Protein AF-A0A7S2Z5F8-F1 (afdb_monomer)

Foldseek 3Di:
DVLLVVLLVVLLVDDLPAADEQEAEEVRLLVSLVSLLVLQVQLPPPVCPVSVSSNVSHQAYEYELYAQFLVVVVVVLVVVVQQVVVCVVPPNPPCCVVPRVVGNPRNSLVRLLSRDPNHDYHYHYDCPDSNRHPVRSVSSVVSD

Structure (mmCIF, N/CA/C/O backbone):
data_AF-A0A7S2Z5F8-F1
#
_entry.id   AF-A0A7S2Z5F8-F1
#
loop_
_atom_site.group_PDB
_atom_site.id
_atom_site.type_symbol
_atom_site.label_atom_id
_atom_site.label_alt_id
_atom_site.label_comp_id
_atom_site.label_asym_id
_atom_site.label_entity_id
_atom_site.label_seq_id
_atom_site.pdbx_PDB_ins_code
_atom_site.Cartn_x
_atom_site.Cartn_y
_atom_site.Cartn_z
_atom_site.occupancy
_atom_site.B_iso_or_equiv
_atom_site.auth_seq_id
_atom_site.auth_comp_id
_atom_site.auth_asym_id
_atom_site.auth_atom_id
_atom_site.pdbx_PDB_model_num
ATOM 1 N N . GLY A 1 1 ? -3.781 14.720 4.305 1.00 75.44 1 GLY A N 1
ATOM 2 C CA . GLY A 1 1 ? -3.957 14.853 2.844 1.00 75.44 1 GLY A CA 1
ATOM 3 C C . GLY A 1 1 ? -5.234 14.150 2.438 1.00 75.44 1 GLY A C 1
ATOM 4 O O . GLY A 1 1 ? -5.714 13.345 3.227 1.00 75.44 1 GLY A O 1
ATOM 5 N N . ASP A 1 2 ? -5.767 14.436 1.253 1.00 84.50 2 ASP A N 1
ATOM 6 C CA . ASP A 1 2 ? -7.117 14.010 0.843 1.00 84.50 2 ASP A CA 1
ATOM 7 C C . ASP A 1 2 ? -7.342 12.494 0.935 1.00 84.50 2 ASP A C 1
ATOM 9 O O . ASP A 1 2 ? -8.367 12.066 1.453 1.00 84.50 2 ASP A O 1
ATOM 13 N N . ALA A 1 3 ? -6.358 11.677 0.535 1.00 86.06 3 ALA A N 1
ATOM 14 C CA . ALA A 1 3 ? -6.445 10.217 0.638 1.00 86.06 3 ALA A CA 1
ATOM 15 C C . ALA A 1 3 ? -6.561 9.727 2.094 1.00 86.06 3 ALA A C 1
ATOM 17 O O . ALA A 1 3 ? -7.395 8.882 2.385 1.00 86.06 3 ALA A O 1
ATOM 18 N N . LEU A 1 4 ? -5.782 10.301 3.018 1.00 89.44 4 LEU A N 1
ATOM 19 C CA . LEU A 1 4 ? -5.870 9.967 4.445 1.00 89.44 4 LEU A CA 1
ATOM 20 C C . LEU A 1 4 ? -7.230 10.373 5.027 1.00 89.44 4 LEU A C 1
ATOM 22 O O . LEU A 1 4 ? -7.845 9.599 5.745 1.00 89.44 4 LEU A O 1
ATOM 26 N N . ALA A 1 5 ? -7.720 11.569 4.686 1.00 90.81 5 ALA A N 1
ATOM 27 C CA . ALA A 1 5 ? -9.018 12.040 5.163 1.00 90.81 5 ALA A CA 1
ATOM 28 C C . ALA A 1 5 ? -10.171 11.166 4.641 1.00 90.81 5 ALA A C 1
ATOM 30 O O . ALA A 1 5 ? -11.082 10.838 5.398 1.00 90.81 5 ALA A O 1
ATOM 31 N N . ALA A 1 6 ? -10.110 10.758 3.370 1.00 92.50 6 ALA A N 1
ATOM 32 C CA . ALA A 1 6 ? -11.081 9.846 2.778 1.00 92.50 6 ALA A CA 1
ATOM 33 C C . ALA A 1 6 ? -11.053 8.465 3.450 1.00 92.50 6 ALA A C 1
ATOM 35 O O . ALA A 1 6 ? -12.112 7.918 3.750 1.00 92.50 6 ALA A O 1
ATOM 36 N N . THR A 1 7 ? -9.864 7.924 3.735 1.00 93.31 7 THR A N 1
ATOM 37 C CA . THR A 1 7 ? -9.743 6.643 4.441 1.00 93.31 7 THR A CA 1
ATOM 38 C C . THR A 1 7 ? -10.245 6.737 5.876 1.00 93.31 7 THR A C 1
ATOM 40 O O . THR A 1 7 ? -11.017 5.880 6.288 1.00 93.31 7 THR A O 1
ATOM 43 N N . ASN A 1 8 ? -9.894 7.787 6.622 1.00 93.12 8 ASN A N 1
ATOM 44 C CA . ASN A 1 8 ? -10.376 7.967 7.994 1.00 93.12 8 ASN A CA 1
ATOM 45 C C . ASN A 1 8 ? -11.905 8.100 8.039 1.00 93.12 8 ASN A C 1
ATOM 47 O O . ASN A 1 8 ? -12.547 7.512 8.905 1.00 93.12 8 ASN A O 1
ATOM 51 N N . TRP A 1 9 ? -12.502 8.808 7.073 1.00 94.31 9 TRP A N 1
ATOM 52 C CA . TRP A 1 9 ? -13.957 8.850 6.927 1.00 94.31 9 TRP A CA 1
ATOM 53 C C . TRP A 1 9 ? -14.551 7.457 6.663 1.00 94.31 9 TRP A C 1
ATOM 55 O O . TRP A 1 9 ? -15.531 7.084 7.302 1.00 94.31 9 TRP A O 1
ATOM 65 N N . LEU A 1 10 ? -13.939 6.668 5.773 1.00 94.31 10 LEU A N 1
ATOM 66 C CA . LEU A 1 10 ? -14.403 5.314 5.468 1.00 94.31 10 LEU A CA 1
ATOM 67 C C . LEU A 1 10 ? -14.298 4.375 6.678 1.00 94.31 10 LEU A C 1
ATOM 69 O O . LEU A 1 10 ? -15.234 3.631 6.938 1.00 94.31 10 LEU A O 1
ATOM 73 N N . LEU A 1 11 ? -13.195 4.416 7.430 1.00 93.69 11 LEU A N 1
ATOM 74 C CA . LEU A 1 11 ? -13.009 3.589 8.629 1.00 93.69 11 LEU A CA 1
ATOM 75 C C . LEU A 1 11 ? -14.014 3.945 9.734 1.00 93.69 11 LEU A C 1
ATOM 77 O O . LEU A 1 11 ? -14.497 3.058 10.440 1.00 93.69 11 LEU A O 1
ATOM 81 N N . ALA A 1 12 ? -14.365 5.226 9.858 1.00 92.50 12 ALA A N 1
ATOM 82 C CA . ALA A 1 12 ? -15.389 5.678 10.793 1.00 92.50 12 ALA A CA 1
ATOM 83 C C . ALA A 1 12 ? -16.801 5.203 10.398 1.00 92.50 12 ALA A C 1
ATOM 85 O O . ALA A 1 12 ? -17.604 4.899 11.278 1.00 92.50 12 ALA A O 1
ATOM 86 N N . GLU A 1 13 ? -17.095 5.121 9.097 1.00 94.62 13 GLU A N 1
ATOM 87 C CA . GLU A 1 13 ? -18.396 4.672 8.578 1.00 94.62 13 GLU A CA 1
ATOM 88 C C . GLU A 1 13 ? -18.514 3.139 8.495 1.00 94.62 13 GLU A C 1
ATOM 90 O O . GLU A 1 13 ? -19.615 2.594 8.572 1.00 94.62 13 GLU A O 1
ATOM 95 N N . ALA A 1 14 ? -17.389 2.433 8.352 1.00 93.31 14 ALA A N 1
ATOM 96 C CA . ALA A 1 14 ? -17.344 0.979 8.283 1.00 93.31 14 ALA A CA 1
ATOM 97 C C . ALA A 1 14 ? -17.933 0.342 9.551 1.00 93.31 14 ALA A C 1
ATOM 99 O O . ALA A 1 14 ? -17.625 0.742 10.684 1.00 93.31 14 ALA A O 1
ATOM 100 N N . GLY A 1 15 ? -18.769 -0.678 9.359 1.00 90.31 15 GLY A N 1
ATOM 101 C CA . GLY A 1 15 ? -19.357 -1.445 10.444 1.00 90.31 15 GLY A CA 1
ATOM 102 C C . GLY A 1 15 ? -18.302 -2.195 11.267 1.00 90.31 15 GLY A C 1
ATOM 103 O O . GLY A 1 15 ? -17.170 -2.386 10.828 1.00 90.31 15 GLY A O 1
ATOM 104 N N . PRO A 1 16 ? -18.662 -2.683 12.466 1.00 83.81 16 PRO A N 1
ATOM 105 C CA . PRO A 1 16 ? -17.722 -3.350 13.374 1.00 83.81 16 PRO A CA 1
ATOM 106 C C . PRO A 1 16 ? -17.148 -4.674 12.840 1.00 83.81 16 PRO A C 1
ATOM 108 O O . PRO A 1 16 ? -16.205 -5.195 13.421 1.00 83.81 16 PRO A O 1
ATOM 111 N N . ASN A 1 17 ? -17.720 -5.230 11.767 1.00 87.56 17 ASN A N 1
ATOM 112 C CA . ASN A 1 17 ? -17.259 -6.466 11.126 1.00 87.56 17 ASN A CA 1
ATOM 113 C C . ASN A 1 17 ? -16.879 -6.250 9.651 1.00 87.56 17 ASN A C 1
ATOM 115 O O . ASN A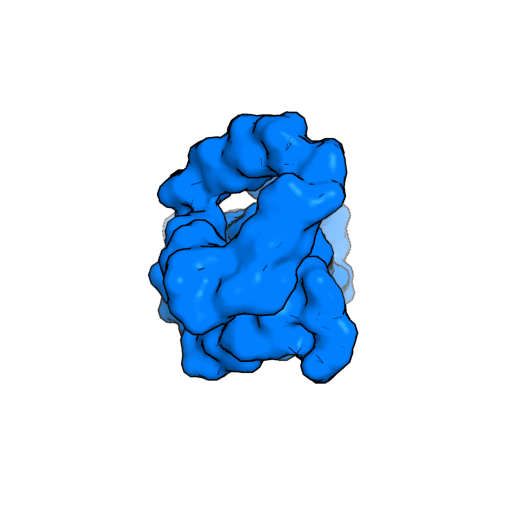 1 17 ? -16.787 -7.224 8.905 1.00 87.56 17 ASN A O 1
ATOM 119 N N . ASP A 1 18 ? -16.752 -4.997 9.212 1.00 92.88 18 ASP A N 1
ATOM 120 C CA . ASP A 1 18 ? -16.409 -4.691 7.828 1.00 92.88 18 ASP A CA 1
ATOM 121 C C . ASP A 1 18 ? -14.889 -4.626 7.679 1.00 92.88 18 ASP A C 1
ATOM 123 O O . ASP A 1 18 ? -14.218 -3.835 8.341 1.00 92.88 18 ASP A O 1
ATOM 127 N N . ASP A 1 19 ? -14.360 -5.437 6.767 1.00 93.00 19 ASP A N 1
ATOM 128 C CA . ASP A 1 19 ? -12.944 -5.431 6.419 1.00 93.00 19 ASP A CA 1
ATOM 129 C C . ASP A 1 19 ? -12.661 -4.346 5.371 1.00 93.00 19 ASP A C 1
ATOM 131 O O . ASP A 1 19 ? -13.153 -4.405 4.236 1.00 93.00 19 ASP A O 1
ATOM 135 N N . VAL A 1 20 ? -11.836 -3.358 5.725 1.00 95.06 20 VAL A N 1
ATOM 136 C CA . VAL A 1 20 ? -11.433 -2.285 4.808 1.00 95.06 20 VAL A CA 1
ATOM 137 C C . VAL A 1 20 ? -10.054 -2.581 4.233 1.00 95.06 20 VAL A C 1
ATOM 139 O O . VAL A 1 20 ? -9.082 -2.739 4.965 1.00 95.06 20 VAL A O 1
ATOM 142 N N . PHE A 1 21 ? -9.946 -2.597 2.905 1.00 95.38 21 PHE A N 1
ATOM 143 C CA . PHE A 1 21 ? -8.678 -2.789 2.201 1.00 95.38 21 PHE A CA 1
ATOM 144 C C . PHE A 1 21 ? -8.243 -1.509 1.500 1.00 95.38 21 PHE A C 1
ATOM 146 O O . PHE A 1 21 ? -9.033 -0.866 0.804 1.00 95.38 21 PHE A O 1
ATOM 153 N N . LEU A 1 22 ? -6.959 -1.178 1.621 1.00 95.06 22 LEU A N 1
ATOM 154 C CA . LEU A 1 22 ? -6.350 -0.126 0.817 1.00 95.06 22 LEU A CA 1
ATOM 155 C C . LEU A 1 22 ? -5.793 -0.720 -0.470 1.00 95.06 22 LEU A C 1
ATOM 157 O O . LEU A 1 22 ? -4.982 -1.641 -0.449 1.00 95.06 22 LEU A O 1
ATOM 161 N N . PHE A 1 23 ? -6.224 -0.167 -1.598 1.00 95.25 23 PHE A N 1
ATOM 162 C CA . PHE A 1 23 ? -5.762 -0.563 -2.919 1.00 95.25 23 PHE A CA 1
ATOM 163 C C . PHE A 1 23 ? -4.967 0.566 -3.568 1.00 95.25 23 PHE A C 1
ATOM 165 O O . PHE A 1 23 ? -5.411 1.717 -3.591 1.00 95.25 23 PHE A O 1
ATOM 172 N N . GLY A 1 24 ? -3.820 0.229 -4.151 1.00 91.75 24 GLY A N 1
ATOM 173 C CA . GLY A 1 24 ? -3.012 1.173 -4.904 1.00 91.75 24 GLY A CA 1
ATOM 174 C C . GLY A 1 24 ? -2.378 0.545 -6.138 1.00 91.75 24 GLY A C 1
ATOM 175 O O . GLY A 1 24 ? -1.678 -0.457 -6.044 1.00 91.75 24 GLY A O 1
ATOM 176 N N . HIS A 1 25 ? -2.567 1.183 -7.292 1.00 89.12 25 HIS A N 1
ATOM 177 C CA . HIS A 1 25 ? -1.915 0.810 -8.547 1.00 89.12 25 HIS A CA 1
ATOM 178 C C . HIS A 1 25 ? -0.853 1.845 -8.917 1.00 89.12 25 HIS A C 1
ATOM 180 O O . HIS A 1 25 ? -1.139 3.047 -8.902 1.00 89.12 25 HIS A O 1
ATOM 186 N N . SER A 1 26 ? 0.342 1.394 -9.314 1.00 84.19 26 SER A N 1
ATOM 187 C CA . SER A 1 26 ? 1.384 2.268 -9.857 1.00 84.19 26 SER A CA 1
ATOM 188 C C . SER A 1 26 ? 1.759 3.327 -8.808 1.00 84.19 26 SER A C 1
ATOM 190 O O . SER A 1 26 ? 2.204 2.979 -7.714 1.00 84.19 26 SER A O 1
ATOM 192 N N . LEU A 1 27 ? 1.545 4.614 -9.073 1.00 78.81 27 LEU A N 1
ATOM 193 C CA . LEU A 1 27 ? 1.709 5.666 -8.074 1.00 78.81 27 LEU A CA 1
ATOM 194 C C . LEU A 1 27 ? 0.744 5.517 -6.881 1.00 78.81 27 LEU A C 1
ATOM 196 O O . LEU A 1 27 ? 1.109 5.770 -5.734 1.00 78.81 27 LEU A O 1
ATOM 200 N N . GLY A 1 28 ? -0.486 5.073 -7.122 1.00 83.06 28 GLY A N 1
ATOM 201 C CA . GLY A 1 28 ? -1.464 4.845 -6.061 1.00 83.06 28 GLY A CA 1
ATOM 202 C C . GLY A 1 28 ? -0.953 3.888 -4.982 1.00 83.06 28 GLY A C 1
ATOM 203 O O . GLY A 1 28 ? -1.330 4.037 -3.827 1.00 83.06 28 GLY A O 1
ATOM 204 N N . ALA A 1 29 ? -0.036 2.973 -5.320 1.00 87.44 29 ALA A N 1
ATOM 205 C CA . ALA A 1 29 ? 0.608 2.095 -4.345 1.00 87.44 29 ALA A CA 1
ATOM 206 C C . ALA A 1 29 ? 1.418 2.871 -3.294 1.00 87.44 29 ALA A C 1
ATOM 208 O O . ALA A 1 29 ? 1.364 2.547 -2.112 1.00 87.44 29 ALA A O 1
ATOM 209 N N . ALA A 1 30 ? 2.116 3.934 -3.704 1.00 81.19 30 ALA A N 1
ATOM 210 C CA . ALA A 1 30 ? 2.881 4.795 -2.803 1.00 81.19 30 ALA A CA 1
ATOM 211 C C . ALA A 1 30 ? 1.982 5.510 -1.790 1.00 81.19 30 ALA A C 1
ATOM 213 O O . ALA A 1 30 ? 2.270 5.561 -0.596 1.00 81.19 30 ALA A O 1
ATOM 214 N N . LEU A 1 31 ? 0.867 6.044 -2.289 1.00 84.56 31 LEU A N 1
ATOM 215 C CA . LEU A 1 31 ? -0.153 6.690 -1.472 1.00 84.56 31 LEU A CA 1
ATOM 216 C C . LEU A 1 31 ? -0.816 5.695 -0.520 1.00 84.56 31 LEU A C 1
ATOM 218 O O . LEU A 1 31 ? -0.995 6.019 0.647 1.00 84.56 31 LEU A O 1
ATOM 222 N N . ALA A 1 32 ? -1.138 4.489 -0.991 1.00 90.75 32 ALA A N 1
ATOM 223 C CA . ALA A 1 32 ? -1.748 3.452 -0.167 1.00 90.75 32 ALA A CA 1
ATOM 224 C C . ALA A 1 32 ? -0.821 3.020 0.985 1.00 90.75 32 ALA A C 1
ATOM 226 O O . ALA A 1 32 ? -1.275 2.955 2.124 1.00 90.75 32 ALA A O 1
ATOM 227 N N . VAL A 1 33 ? 0.479 2.829 0.719 1.00 88.81 33 VAL A N 1
ATOM 228 C CA . VAL A 1 33 ? 1.499 2.561 1.754 1.00 88.81 33 VAL A CA 1
ATOM 229 C C . VAL A 1 33 ? 1.604 3.725 2.747 1.00 88.81 33 VAL A C 1
ATOM 231 O O . VAL A 1 33 ? 1.586 3.504 3.954 1.00 88.81 33 VAL A O 1
ATOM 234 N N . ASP A 1 34 ? 1.688 4.972 2.267 1.00 87.31 34 ASP A N 1
ATOM 235 C CA . ASP A 1 34 ? 1.793 6.155 3.137 1.00 87.31 34 ASP A CA 1
ATOM 236 C C . ASP A 1 34 ? 0.570 6.332 4.047 1.00 87.31 34 ASP A C 1
ATOM 238 O O . ASP A 1 34 ? 0.715 6.675 5.220 1.00 87.31 34 ASP A O 1
ATOM 242 N N . VAL A 1 35 ? -0.630 6.100 3.515 1.00 91.00 35 VAL A N 1
ATOM 243 C CA . VAL A 1 35 ? -1.881 6.185 4.276 1.00 91.00 35 VAL A CA 1
ATOM 244 C C . VAL A 1 35 ? -1.978 5.044 5.288 1.00 91.00 35 VAL A C 1
ATOM 246 O O . VAL A 1 35 ? -2.285 5.311 6.446 1.00 91.00 35 VAL A O 1
ATOM 249 N N . ALA A 1 36 ? -1.650 3.809 4.894 1.00 91.38 36 ALA A N 1
ATOM 250 C CA . ALA A 1 36 ? -1.637 2.661 5.799 1.00 91.38 36 ALA A CA 1
ATOM 251 C C . ALA A 1 36 ? -0.685 2.879 6.986 1.00 91.38 36 ALA A C 1
ATOM 253 O O . ALA A 1 36 ? -1.086 2.697 8.132 1.00 91.38 36 ALA A O 1
ATOM 254 N N . ALA A 1 37 ? 0.542 3.345 6.728 1.00 88.25 37 ALA A N 1
ATOM 255 C CA . ALA A 1 37 ? 1.526 3.617 7.776 1.00 88.25 37 ALA A CA 1
ATOM 256 C C . ALA A 1 37 ? 1.034 4.667 8.786 1.00 88.25 37 ALA A C 1
ATOM 258 O O . ALA A 1 37 ? 1.225 4.507 9.988 1.00 88.25 37 ALA A O 1
ATOM 259 N N . LYS A 1 38 ? 0.363 5.726 8.315 1.00 89.00 38 LYS A N 1
ATOM 260 C CA . LYS A 1 38 ? -0.195 6.766 9.194 1.00 89.00 38 LYS A CA 1
ATOM 261 C C . LYS A 1 38 ? -1.349 6.249 10.041 1.00 89.00 38 LYS A C 1
ATOM 263 O O . LYS A 1 38 ? -1.348 6.494 11.237 1.00 89.00 38 LYS A O 1
ATOM 268 N N . ILE A 1 39 ? -2.275 5.500 9.445 1.00 90.25 39 ILE A N 1
ATOM 269 C CA . ILE A 1 39 ? -3.417 4.922 10.168 1.00 90.25 39 ILE A CA 1
ATOM 270 C C . ILE A 1 39 ? -2.941 3.959 11.255 1.00 90.25 39 ILE A C 1
ATOM 272 O O . ILE A 1 39 ? -3.441 4.005 12.373 1.00 90.25 39 ILE A O 1
ATOM 276 N N . ARG A 1 40 ? -1.952 3.110 10.955 1.00 87.06 40 ARG A N 1
ATOM 277 C CA . ARG A 1 40 ? -1.376 2.197 11.952 1.00 87.06 40 ARG A CA 1
ATOM 278 C C . ARG A 1 40 ? -0.653 2.955 13.063 1.00 87.06 40 ARG A C 1
ATOM 280 O O . ARG A 1 40 ? -0.851 2.648 14.231 1.00 87.06 40 ARG A O 1
ATOM 287 N N . ALA A 1 41 ? 0.112 3.993 12.720 1.00 85.25 41 ALA A N 1
ATOM 288 C CA . ALA A 1 41 ? 0.765 4.838 13.716 1.00 85.25 41 ALA A CA 1
ATOM 289 C C . ALA A 1 41 ? -0.238 5.574 14.627 1.00 85.25 41 ALA A C 1
ATOM 291 O O . ALA A 1 41 ? -0.018 5.621 15.832 1.00 85.25 41 ALA A O 1
ATOM 292 N N . GLU A 1 42 ? -1.330 6.111 14.069 1.00 84.69 42 GLU A N 1
ATOM 293 C CA . GLU A 1 42 ? -2.427 6.750 14.818 1.00 84.69 42 GLU A CA 1
ATOM 294 C C . GLU A 1 42 ? -3.157 5.736 15.714 1.00 84.69 42 GLU A C 1
ATOM 296 O O . GLU A 1 42 ? -3.440 6.023 16.872 1.00 84.69 42 GLU A O 1
ATOM 301 N N . GLY A 1 43 ? -3.396 4.520 15.216 1.00 82.12 43 GLY A N 1
ATOM 302 C CA . GLY A 1 43 ? -4.032 3.448 15.981 1.00 82.12 43 GLY A CA 1
ATOM 303 C C . GLY A 1 43 ? -3.194 2.914 17.142 1.00 82.12 43 GLY A C 1
ATOM 304 O O . GLY A 1 43 ? -3.752 2.367 18.086 1.00 82.12 43 GLY A O 1
ATOM 305 N N . ASN A 1 44 ? -1.872 3.073 17.109 1.00 79.06 44 ASN A N 1
ATOM 3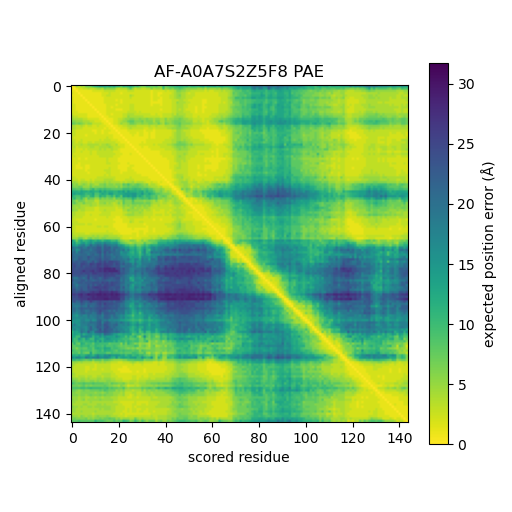06 C CA . ASN A 1 44 ? -0.980 2.645 18.189 1.00 79.06 44 ASN A CA 1
ATOM 307 C C . ASN A 1 44 ? -0.920 3.652 19.362 1.00 79.06 44 ASN A C 1
ATOM 309 O O . ASN A 1 44 ? -0.216 3.402 20.341 1.00 79.06 44 ASN A O 1
ATOM 313 N N . ASP A 1 45 ? -1.653 4.769 19.288 1.00 78.62 45 ASP A N 1
ATOM 314 C CA . ASP A 1 45 ? -1.832 5.710 20.397 1.00 78.62 45 ASP A CA 1
ATOM 315 C C . ASP A 1 45 ? -2.906 5.192 21.379 1.00 78.62 45 ASP A C 1
ATOM 317 O O . ASP A 1 45 ? -4.112 5.286 21.139 1.00 78.62 45 ASP A O 1
ATOM 321 N N . GLU A 1 46 ? -2.460 4.605 22.497 1.00 68.62 46 GLU A N 1
ATOM 322 C CA . GLU A 1 46 ? -3.329 3.978 23.509 1.00 68.62 46 GLU A CA 1
ATOM 323 C C . GLU A 1 46 ? -4.300 4.964 24.188 1.00 68.62 46 GLU A C 1
ATOM 325 O O . GLU A 1 46 ? -5.324 4.542 24.735 1.00 68.62 46 GLU A O 1
ATOM 330 N N . ASP A 1 47 ? -4.025 6.272 24.130 1.00 74.62 47 ASP A N 1
ATOM 331 C CA . ASP A 1 47 ? -4.888 7.303 24.713 1.00 74.62 47 ASP A CA 1
ATOM 332 C C . ASP A 1 47 ? -6.110 7.624 23.819 1.00 74.62 47 ASP A C 1
ATOM 334 O O . ASP A 1 47 ? -7.055 8.287 24.264 1.00 74.62 47 ASP A O 1
ATOM 338 N N . ALA A 1 48 ? -6.144 7.110 22.581 1.00 77.38 48 ALA A N 1
ATOM 339 C CA . ALA A 1 48 ? -7.175 7.373 21.578 1.00 77.38 48 ALA A CA 1
ATOM 340 C C . ALA A 1 48 ? -7.953 6.100 21.178 1.00 77.38 48 ALA A C 1
ATOM 342 O O . ALA A 1 48 ? -7.879 5.609 20.053 1.00 77.38 48 ALA A O 1
ATOM 343 N N . ALA A 1 49 ? -8.780 5.579 22.092 1.00 75.19 49 ALA A N 1
ATOM 344 C CA . ALA A 1 49 ? -9.516 4.319 21.897 1.00 75.19 49 ALA A CA 1
ATOM 345 C C . ALA A 1 49 ? -10.348 4.232 20.594 1.00 75.19 49 ALA A C 1
ATOM 347 O O . ALA A 1 49 ? -10.448 3.159 20.002 1.00 75.19 49 ALA A O 1
ATOM 348 N N . ALA A 1 50 ? -10.934 5.344 20.136 1.00 78.12 50 ALA A N 1
ATOM 349 C CA . ALA A 1 50 ? -11.693 5.382 18.883 1.00 78.12 50 ALA A CA 1
ATOM 350 C C . ALA A 1 50 ? -10.789 5.263 17.642 1.00 78.12 50 ALA A C 1
ATOM 352 O O . ALA A 1 50 ? -11.176 4.637 16.654 1.00 78.12 50 ALA A O 1
ATOM 353 N N . ASP A 1 51 ? -9.585 5.830 17.701 1.00 80.62 51 ASP A N 1
ATOM 354 C CA . ASP A 1 51 ? -8.609 5.768 16.613 1.00 80.62 51 ASP A CA 1
ATOM 355 C C . ASP A 1 51 ? -7.992 4.365 16.540 1.00 80.62 51 ASP A C 1
ATOM 357 O O . ASP A 1 51 ? -7.846 3.819 15.447 1.00 80.62 51 ASP A O 1
ATOM 361 N N . HIS A 1 52 ? -7.773 3.720 17.692 1.00 82.06 52 HIS A N 1
ATOM 362 C CA . HIS A 1 52 ? -7.368 2.313 17.771 1.00 82.06 52 HIS A CA 1
ATOM 363 C C . HIS A 1 52 ? -8.405 1.363 17.145 1.00 82.06 52 HIS A C 1
ATOM 365 O O . HIS A 1 52 ? -8.061 0.506 16.330 1.00 82.06 52 HIS A O 1
ATOM 371 N N . GLU A 1 53 ? -9.691 1.516 17.485 1.00 84.81 53 GLU A N 1
ATOM 372 C CA . GLU A 1 53 ? -10.763 0.689 16.912 1.00 84.81 53 GLU A CA 1
ATOM 373 C C . GLU A 1 53 ? -10.871 0.877 15.394 1.00 84.81 53 GLU A C 1
ATOM 375 O O . GLU A 1 53 ? -10.936 -0.101 14.650 1.00 84.81 53 GLU A O 1
ATOM 380 N N . ASN A 1 54 ? -10.842 2.125 14.919 1.00 86.56 54 ASN A N 1
ATOM 381 C CA . ASN A 1 54 ? -10.917 2.421 13.491 1.00 86.56 54 ASN A CA 1
ATOM 382 C C . ASN A 1 54 ? -9.691 1.904 12.729 1.00 86.56 54 ASN A C 1
ATOM 384 O O . ASN A 1 54 ? -9.846 1.356 11.639 1.00 86.56 54 ASN A O 1
ATOM 388 N N . ALA A 1 55 ? -8.489 2.019 13.298 1.00 86.12 55 ALA A N 1
ATOM 389 C CA . ALA A 1 55 ? -7.274 1.488 12.689 1.00 86.12 55 ALA A CA 1
ATOM 390 C C . ALA A 1 55 ? -7.302 -0.044 12.557 1.00 86.12 55 ALA A C 1
ATOM 392 O O .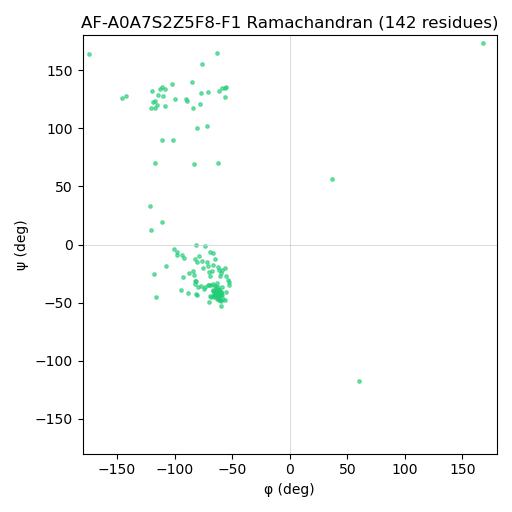 ALA A 1 55 ? -6.787 -0.574 11.575 1.00 86.12 55 ALA A O 1
ATOM 393 N N . ASN A 1 56 ? -7.946 -0.755 13.488 1.00 87.19 56 ASN A N 1
ATOM 394 C CA . ASN A 1 56 ? -8.092 -2.215 13.432 1.00 87.19 56 ASN A CA 1
ATOM 395 C C . ASN A 1 56 ? -9.077 -2.702 12.356 1.00 87.19 56 ASN A C 1
ATOM 397 O O . ASN A 1 56 ? -9.049 -3.879 12.006 1.00 87.19 56 ASN A O 1
ATOM 401 N N . LYS A 1 57 ? -9.917 -1.820 11.795 1.00 92.38 57 LYS A N 1
ATOM 402 C CA . LYS A 1 57 ? -10.767 -2.150 10.634 1.00 92.38 57 LYS A CA 1
ATOM 403 C C . LYS A 1 57 ? -9.983 -2.189 9.317 1.00 92.38 57 LYS A C 1
ATOM 405 O O . LYS A 1 57 ? -10.494 -2.679 8.309 1.00 92.38 57 LYS A O 1
ATOM 410 N N . LEU A 1 58 ? -8.753 -1.664 9.294 1.00 93.69 58 LEU A N 1
ATOM 411 C CA . LEU A 1 58 ? -7.861 -1.798 8.147 1.00 93.69 58 LEU A CA 1
ATOM 412 C C . LEU A 1 58 ? -7.357 -3.247 8.075 1.00 93.69 58 LEU A C 1
ATOM 414 O O . LEU A 1 58 ? -6.461 -3.646 8.809 1.00 93.69 58 LEU A O 1
ATOM 418 N N . ALA A 1 59 ? -7.939 -4.021 7.164 1.00 93.81 59 ALA A N 1
ATOM 419 C CA . ALA A 1 59 ? -7.748 -5.463 7.054 1.00 93.81 59 ALA A CA 1
ATOM 420 C C . ALA A 1 59 ? -6.611 -5.873 6.108 1.00 93.81 59 ALA A C 1
ATOM 422 O O . ALA A 1 59 ? -6.226 -7.041 6.076 1.00 93.81 59 ALA A O 1
ATOM 423 N N . GLY A 1 60 ? -6.073 -4.949 5.306 1.00 94.06 60 GLY A N 1
ATOM 424 C CA . GLY A 1 60 ? -4.923 -5.250 4.459 1.00 94.06 60 GLY A CA 1
ATOM 425 C C . GLY A 1 60 ? -4.602 -4.209 3.395 1.00 94.06 60 GLY A C 1
ATOM 426 O O . GLY A 1 60 ? -5.353 -3.259 3.150 1.00 94.06 60 GLY A O 1
ATOM 427 N N . LEU A 1 61 ? -3.473 -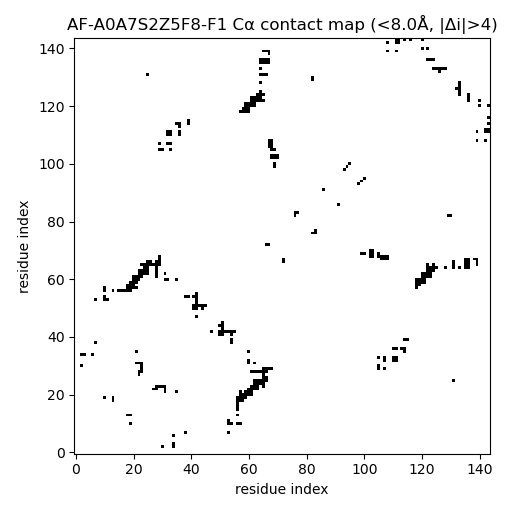4.437 2.728 1.00 94.69 61 LEU A N 1
ATOM 428 C CA . LEU A 1 61 ? -2.955 -3.622 1.638 1.00 94.69 61 LEU A CA 1
ATOM 429 C C . LEU A 1 61 ? -2.839 -4.450 0.353 1.00 94.69 61 LEU A C 1
ATOM 431 O O . LEU A 1 61 ? -2.283 -5.547 0.344 1.00 94.69 61 LEU A O 1
ATOM 435 N N . ILE A 1 62 ? -3.343 -3.903 -0.751 1.00 96.06 62 ILE A N 1
ATOM 436 C CA . ILE A 1 62 ? -3.279 -4.502 -2.084 1.00 96.06 62 ILE A CA 1
ATOM 437 C C . ILE A 1 62 ? -2.539 -3.551 -3.018 1.00 96.06 62 ILE A C 1
ATOM 439 O O . ILE A 1 62 ? -2.999 -2.439 -3.284 1.00 96.06 62 ILE A O 1
ATOM 443 N N . LEU A 1 63 ? -1.405 -4.003 -3.547 1.00 94.00 63 LEU A N 1
ATOM 444 C CA . LEU A 1 63 ? -0.531 -3.209 -4.401 1.00 94.00 63 LEU A CA 1
ATOM 445 C C . LEU A 1 63 ? -0.404 -3.837 -5.791 1.00 94.00 63 LEU A C 1
ATOM 447 O O . LEU A 1 63 ? 0.050 -4.971 -5.928 1.00 94.00 63 LEU A O 1
ATOM 451 N N . GLU A 1 64 ? -0.753 -3.082 -6.830 1.00 93.00 64 GLU A N 1
ATOM 452 C CA . GLU A 1 64 ? -0.626 -3.499 -8.230 1.00 93.00 64 GLU A CA 1
ATOM 453 C C . GLU A 1 64 ? 0.478 -2.703 -8.940 1.00 93.00 64 GLU A C 1
ATOM 455 O O . GLU A 1 64 ? 0.491 -1.470 -8.890 1.00 93.00 64 GLU A O 1
ATOM 460 N N . SER A 1 65 ? 1.408 -3.410 -9.594 1.00 88.38 65 SER A N 1
ATOM 461 C CA . SER A 1 65 ? 2.604 -2.868 -10.262 1.00 88.38 65 SER A CA 1
ATOM 462 C C . SER A 1 65 ? 3.231 -1.688 -9.496 1.00 88.38 65 SER A C 1
ATOM 464 O O . SER A 1 65 ? 3.330 -0.578 -10.032 1.00 88.38 65 SER A O 1
ATOM 466 N N . PRO A 1 66 ? 3.590 -1.872 -8.210 1.00 85.00 66 PRO A N 1
ATOM 467 C CA . PRO A 1 66 ? 3.951 -0.754 -7.354 1.00 85.00 66 PRO A CA 1
ATOM 468 C C . PRO A 1 66 ? 5.359 -0.223 -7.652 1.00 85.00 66 PRO A C 1
ATOM 470 O O . PRO A 1 66 ? 6.242 -0.948 -8.112 1.00 85.00 66 PRO A O 1
ATOM 473 N N . PHE A 1 67 ? 5.599 1.050 -7.323 1.00 75.56 67 PHE A N 1
ATOM 474 C CA . PHE A 1 67 ? 6.929 1.664 -7.378 1.00 75.56 67 PHE A CA 1
ATOM 475 C C . PHE A 1 67 ? 7.563 1.780 -5.987 1.00 75.56 67 PHE A C 1
ATOM 477 O O . PHE A 1 67 ? 6.917 2.225 -5.039 1.00 75.56 67 PHE A O 1
ATOM 484 N N . LEU A 1 68 ? 8.864 1.485 -5.890 1.00 65.19 68 LEU A N 1
ATOM 485 C CA . LEU A 1 68 ? 9.656 1.651 -4.660 1.00 65.19 68 LEU A CA 1
ATOM 486 C C . LEU A 1 68 ? 9.766 3.111 -4.204 1.00 65.19 68 LEU A C 1
ATOM 488 O O . LEU A 1 68 ? 9.610 3.418 -3.029 1.00 65.19 68 LEU A O 1
ATOM 492 N N . SER A 1 69 ? 10.077 4.007 -5.138 1.00 60.38 69 SER A N 1
ATOM 493 C CA . SER A 1 69 ? 10.087 5.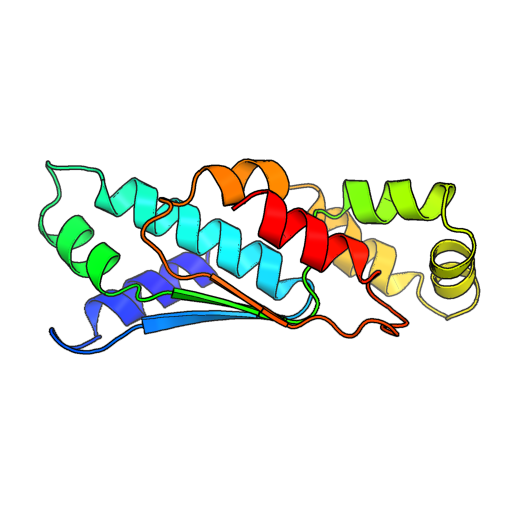466 -4.973 1.00 60.38 69 SER A CA 1
ATOM 494 C C . SER A 1 69 ? 10.355 6.125 -6.328 1.00 60.38 69 SER A C 1
ATOM 496 O O . SER A 1 69 ? 10.853 5.473 -7.255 1.00 60.38 69 SER A O 1
ATOM 498 N N . ALA A 1 70 ? 10.088 7.426 -6.452 1.00 53.72 70 ALA A N 1
ATOM 499 C CA . ALA A 1 70 ? 10.454 8.189 -7.650 1.00 53.72 70 ALA A CA 1
ATOM 500 C C . ALA A 1 70 ? 11.962 8.168 -7.908 1.00 53.72 70 ALA A C 1
ATOM 502 O O . ALA A 1 70 ? 12.394 7.945 -9.034 1.00 53.72 70 ALA A O 1
ATOM 503 N N . ILE A 1 71 ? 12.761 8.350 -6.849 1.00 46.09 71 ILE A N 1
ATOM 504 C CA . ILE A 1 71 ? 14.222 8.435 -6.925 1.00 46.09 71 ILE A CA 1
ATOM 505 C C . ILE A 1 71 ? 14.813 7.104 -7.373 1.00 46.09 71 ILE A C 1
ATOM 507 O O . ILE A 1 71 ? 15.672 7.089 -8.246 1.00 46.09 71 ILE A O 1
ATOM 511 N N . ARG A 1 72 ? 14.359 5.972 -6.821 1.00 52.06 72 ARG A N 1
ATOM 512 C CA . ARG A 1 72 ? 14.879 4.656 -7.221 1.00 52.06 72 ARG A CA 1
ATOM 513 C C . ARG A 1 72 ? 14.495 4.327 -8.655 1.00 52.06 72 ARG A C 1
ATOM 515 O O . ARG A 1 72 ? 15.350 3.890 -9.408 1.00 52.06 72 ARG A O 1
ATOM 522 N N . THR A 1 73 ? 13.275 4.672 -9.057 1.00 51.75 73 THR A N 1
ATOM 523 C CA . THR A 1 73 ? 12.831 4.582 -10.455 1.00 51.75 73 THR A CA 1
ATOM 524 C C . THR A 1 73 ? 13.696 5.454 -11.376 1.00 51.75 73 THR A C 1
ATOM 526 O O . THR A 1 73 ? 14.100 5.010 -12.445 1.00 51.75 73 THR A O 1
ATOM 529 N N . ALA A 1 74 ? 14.046 6.669 -10.940 1.00 48.50 74 ALA A N 1
ATOM 530 C CA . ALA A 1 74 ? 14.921 7.603 -11.649 1.00 48.50 74 ALA A CA 1
ATOM 531 C C . ALA A 1 74 ? 16.424 7.237 -11.588 1.00 48.50 74 ALA A C 1
ATOM 533 O O . ALA A 1 74 ? 17.207 7.712 -12.407 1.00 48.50 74 ALA A O 1
ATOM 534 N N . MET A 1 75 ? 16.864 6.414 -10.633 1.00 46.97 75 MET A N 1
ATOM 535 C CA . MET A 1 75 ? 18.237 5.896 -10.546 1.00 46.97 75 MET A CA 1
ATOM 536 C C . MET A 1 75 ? 18.395 4.598 -11.335 1.00 46.97 75 MET A C 1
ATOM 538 O O . MET A 1 75 ? 19.364 4.458 -12.081 1.00 46.97 75 MET A O 1
ATOM 542 N N . ASP A 1 76 ? 17.415 3.698 -11.254 1.00 52.50 76 ASP A N 1
ATOM 543 C CA . ASP A 1 76 ? 17.302 2.541 -12.140 1.00 52.50 76 ASP A CA 1
ATOM 544 C C . ASP A 1 76 ? 17.153 3.017 -13.600 1.00 52.50 76 ASP A C 1
ATOM 546 O O . ASP A 1 76 ? 17.707 2.398 -14.495 1.00 52.50 76 ASP A O 1
ATOM 550 N N . TYR A 1 77 ? 16.603 4.214 -13.847 1.00 48.91 77 TYR A N 1
ATOM 551 C CA . TYR A 1 77 ? 16.642 4.922 -15.141 1.00 48.91 77 TYR A CA 1
ATOM 552 C C . TYR A 1 77 ? 18.044 5.098 -15.751 1.00 48.91 77 TYR A C 1
ATOM 554 O O . TYR A 1 77 ? 18.185 5.159 -16.972 1.00 48.91 77 TYR A O 1
ATOM 562 N N . LYS A 1 78 ? 19.087 5.240 -14.919 1.00 45.34 78 LYS A N 1
ATOM 563 C CA . LYS A 1 78 ? 20.474 5.427 -15.381 1.00 45.34 78 LYS A CA 1
ATOM 564 C C . LYS A 1 78 ? 21.204 4.107 -15.621 1.00 45.34 78 LYS A C 1
ATOM 566 O O . LYS A 1 78 ? 22.151 4.093 -16.402 1.00 45.34 78 LYS A O 1
ATOM 571 N N . ASN A 1 79 ? 20.776 3.028 -14.968 1.00 43.78 79 ASN A N 1
ATOM 572 C CA . ASN A 1 79 ? 21.431 1.720 -15.037 1.00 43.78 79 ASN A CA 1
ATOM 573 C C . ASN A 1 79 ? 20.646 0.686 -15.861 1.00 43.78 79 ASN A C 1
ATOM 575 O O . ASN A 1 79 ? 21.236 -0.288 -16.321 1.00 43.78 79 ASN A O 1
ATOM 579 N N . ASP A 1 80 ? 19.355 0.912 -16.098 1.00 51.03 80 ASP A N 1
ATOM 580 C CA . ASP A 1 80 ? 18.488 0.113 -16.955 1.00 51.03 80 ASP A CA 1
ATOM 581 C C . ASP A 1 80 ? 18.111 0.927 -18.200 1.00 51.03 80 ASP A C 1
ATOM 583 O O . ASP A 1 80 ? 17.126 1.676 -18.256 1.00 51.03 80 ASP A O 1
ATOM 587 N N . ALA A 1 81 ? 18.949 0.792 -19.230 1.00 50.16 81 ALA A N 1
ATOM 588 C CA . ALA A 1 81 ? 18.783 1.477 -20.504 1.00 50.16 81 ALA A CA 1
ATOM 589 C C . ALA A 1 81 ? 17.416 1.192 -21.159 1.00 50.16 81 ALA A C 1
ATOM 591 O O . ALA A 1 81 ? 16.980 1.969 -22.002 1.00 50.16 81 ALA A O 1
ATOM 592 N N . ALA A 1 82 ? 16.705 0.119 -20.790 1.00 51.38 82 ALA A N 1
ATOM 593 C CA . ALA A 1 82 ? 15.417 -0.220 -21.389 1.00 51.38 82 ALA A CA 1
ATOM 594 C C . ALA A 1 82 ? 14.275 0.696 -20.923 1.00 51.38 82 ALA A C 1
ATOM 596 O O . ALA A 1 82 ? 13.426 1.064 -21.734 1.00 51.38 82 ALA A O 1
ATOM 597 N 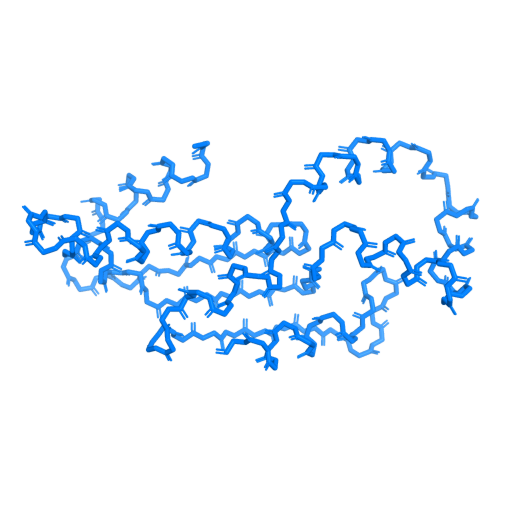N . PHE A 1 83 ? 14.248 1.095 -19.649 1.00 50.97 83 PHE A N 1
ATOM 598 C CA . PHE A 1 83 ? 13.241 2.030 -19.136 1.00 50.97 83 PHE A CA 1
ATOM 599 C C . PHE A 1 83 ? 13.617 3.483 -19.465 1.00 50.97 83 PHE A C 1
ATOM 601 O O . PHE A 1 83 ? 12.785 4.241 -19.973 1.00 50.97 83 PHE A O 1
ATOM 608 N N . GLY A 1 84 ? 14.904 3.822 -19.302 1.00 50.41 84 GLY A N 1
ATOM 609 C CA . GLY A 1 84 ? 15.478 5.123 -19.655 1.00 50.41 84 GLY A CA 1
ATOM 610 C C . GLY A 1 84 ? 15.263 5.514 -21.118 1.00 50.41 84 GLY A C 1
ATOM 611 O O . GLY A 1 84 ? 14.781 6.608 -21.415 1.00 50.41 84 GLY A O 1
ATOM 612 N N . ASN A 1 85 ? 15.542 4.592 -22.045 1.00 50.12 85 ASN A N 1
ATOM 613 C CA . ASN A 1 85 ? 15.334 4.837 -23.472 1.00 50.12 85 ASN A CA 1
ATOM 614 C C . ASN A 1 85 ? 13.850 4.924 -23.841 1.00 50.12 85 ASN A C 1
ATOM 616 O O . ASN A 1 85 ? 13.516 5.612 -24.794 1.00 50.12 85 ASN A O 1
ATOM 620 N N . ARG A 1 86 ? 12.940 4.279 -23.101 1.00 51.41 86 ARG A N 1
ATOM 621 C CA . ARG A 1 86 ? 11.507 4.294 -23.435 1.00 51.41 86 ARG A CA 1
ATOM 622 C C . ARG A 1 86 ? 10.809 5.563 -22.989 1.00 51.41 86 ARG A C 1
ATOM 624 O O . ARG A 1 86 ? 9.976 6.046 -23.741 1.00 51.41 86 ARG A O 1
ATOM 631 N N . LEU A 1 87 ? 11.164 6.146 -21.848 1.00 49.22 87 LEU A N 1
ATOM 632 C CA . LEU A 1 87 ? 10.695 7.494 -21.495 1.00 49.22 87 LEU A CA 1
ATOM 633 C C . LEU A 1 87 ? 11.325 8.587 -22.382 1.00 49.22 87 LEU A C 1
ATOM 635 O O . LEU A 1 87 ? 10.734 9.652 -22.532 1.00 49.22 87 LEU A O 1
ATOM 639 N N . ALA A 1 88 ? 12.494 8.329 -22.982 1.00 48.53 88 ALA A N 1
ATOM 640 C CA . ALA A 1 88 ? 13.114 9.223 -23.962 1.00 48.53 88 ALA A CA 1
ATOM 641 C C . ALA A 1 88 ? 12.533 9.081 -25.391 1.00 48.53 88 ALA A C 1
ATOM 643 O O . ALA A 1 88 ? 12.510 10.065 -26.125 1.00 48.53 88 ALA A O 1
ATOM 644 N N . ASP A 1 89 ? 12.079 7.882 -25.780 1.00 49.03 89 ASP A N 1
ATOM 645 C CA . ASP A 1 89 ? 11.543 7.548 -27.117 1.00 49.03 89 ASP A CA 1
ATOM 646 C C . ASP A 1 89 ? 10.013 7.703 -27.218 1.00 49.03 89 ASP A C 1
ATOM 648 O O . ASP A 1 89 ? 9.464 8.022 -28.271 1.00 49.03 89 ASP A O 1
ATOM 652 N N . SER A 1 90 ? 9.293 7.540 -26.107 1.00 44.09 90 SER A N 1
ATOM 653 C CA . SER A 1 90 ? 7.884 7.926 -26.031 1.00 44.09 90 SER A CA 1
ATOM 654 C C . SER A 1 90 ? 7.784 9.409 -25.683 1.00 44.09 90 SER A C 1
ATOM 656 O O . SER A 1 90 ? 8.545 9.921 -24.871 1.00 44.09 90 SER A O 1
ATOM 658 N N . SER A 1 91 ? 6.854 10.128 -26.304 1.00 45.28 91 SER A N 1
ATOM 659 C CA . SER A 1 91 ? 6.534 11.535 -26.044 1.00 45.28 91 SER A CA 1
ATOM 660 C C . SER A 1 91 ? 6.028 11.765 -24.605 1.00 45.28 91 SER A C 1
ATOM 662 O O . SER A 1 91 ? 4.849 12.021 -24.383 1.00 45.28 91 SER A O 1
ATOM 664 N N . ILE A 1 92 ? 6.925 11.638 -23.623 1.00 49.94 92 ILE A N 1
ATOM 665 C CA . ILE A 1 92 ? 6.699 11.690 -22.177 1.00 49.94 92 ILE A CA 1
ATOM 666 C C . ILE A 1 92 ? 7.514 12.815 -21.451 1.00 49.94 92 ILE A C 1
ATOM 668 O O . ILE A 1 92 ? 7.859 12.689 -20.277 1.00 49.94 92 ILE A O 1
ATOM 672 N N . PRO A 1 93 ? 7.793 14.001 -22.038 1.00 45.28 93 PRO A N 1
ATOM 673 C CA . PRO A 1 93 ? 8.231 15.154 -21.233 1.00 45.28 93 PRO A CA 1
ATOM 674 C C . PRO A 1 93 ? 7.216 15.588 -20.157 1.00 45.28 93 PRO A C 1
ATOM 676 O O . PRO A 1 93 ? 7.598 16.190 -19.156 1.00 45.28 93 PRO A O 1
ATOM 679 N N . GLU A 1 94 ? 5.927 15.289 -20.349 1.00 43.16 94 GLU A N 1
ATOM 680 C CA . GLU A 1 94 ? 4.865 15.669 -19.411 1.00 43.16 94 GLU A CA 1
ATOM 681 C C . GLU A 1 94 ? 4.718 14.708 -18.224 1.00 43.16 94 GLU A C 1
ATOM 683 O O . GLU A 1 94 ? 4.455 15.195 -17.125 1.00 43.16 94 GLU A O 1
ATOM 688 N N . LEU A 1 95 ? 4.942 13.385 -18.364 1.00 49.44 95 LEU A N 1
ATOM 689 C CA . LEU A 1 95 ? 4.919 12.528 -17.162 1.00 49.44 95 LEU A CA 1
ATOM 690 C C . LEU A 1 95 ? 6.125 12.778 -16.260 1.00 49.44 95 LEU A C 1
ATOM 692 O O . LEU A 1 95 ? 5.973 12.724 -15.046 1.00 49.44 95 LEU A O 1
ATOM 696 N N . SER A 1 96 ? 7.311 13.082 -16.793 1.00 50.31 96 SER A N 1
ATOM 697 C CA . SER A 1 96 ? 8.463 13.316 -15.913 1.00 50.31 96 SER A CA 1
ATOM 698 C C . SER A 1 96 ? 8.266 14.540 -15.009 1.00 50.31 96 SER A C 1
ATOM 700 O O . SER A 1 96 ? 8.548 14.466 -13.817 1.00 50.31 96 SER A O 1
ATOM 702 N N . ARG A 1 97 ? 7.685 15.631 -15.520 1.00 49.53 97 ARG A N 1
ATOM 703 C CA . ARG A 1 97 ? 7.399 16.832 -14.717 1.00 49.53 97 ARG A CA 1
ATOM 704 C C . ARG A 1 97 ? 6.130 16.733 -13.873 1.00 49.53 97 ARG A C 1
ATOM 706 O O . ARG A 1 97 ? 6.158 17.104 -12.708 1.00 49.53 97 ARG A O 1
ATOM 713 N N . ASN A 1 98 ? 5.034 16.208 -14.422 1.00 47.03 98 ASN A N 1
ATOM 714 C CA . ASN A 1 98 ? 3.754 16.171 -13.702 1.00 47.03 98 ASN A CA 1
ATOM 715 C C . ASN A 1 98 ? 3.630 14.973 -12.753 1.00 47.03 98 ASN A C 1
ATOM 717 O O . ASN A 1 98 ? 2.841 15.030 -11.814 1.00 47.03 98 ASN A O 1
ATOM 721 N N . PHE A 1 99 ? 4.384 13.896 -12.994 1.00 50.66 99 PHE A N 1
ATOM 722 C CA . PHE A 1 99 ? 4.306 12.675 -12.199 1.00 50.66 99 PHE A CA 1
ATOM 723 C C . PHE A 1 99 ? 5.589 12.306 -11.475 1.00 50.66 99 PHE A C 1
ATOM 725 O O . PHE A 1 99 ? 5.435 11.621 -10.490 1.00 50.66 99 PHE A O 1
ATOM 732 N N . LEU A 1 100 ? 6.814 12.681 -11.871 1.00 53.81 100 LEU A N 1
ATOM 733 C CA . LEU A 1 100 ? 8.013 12.234 -11.127 1.00 53.81 100 LEU A CA 1
ATOM 734 C C . LEU A 1 100 ? 8.489 13.247 -10.073 1.00 53.81 100 LEU A C 1
ATOM 736 O O . LEU A 1 100 ? 8.845 12.827 -8.974 1.00 53.81 100 LEU A O 1
ATOM 740 N N . GLU A 1 101 ? 8.446 14.557 -10.348 1.00 55.75 101 GLU A N 1
ATOM 741 C CA . GLU A 1 101 ? 8.820 15.596 -9.361 1.00 55.75 101 GLU A CA 1
ATOM 742 C C . GLU A 1 101 ? 7.972 15.555 -8.069 1.00 55.75 101 GLU A C 1
ATOM 744 O O . GLU A 1 101 ? 8.550 15.597 -6.981 1.00 55.75 101 GLU A O 1
ATOM 749 N N . PRO A 1 102 ?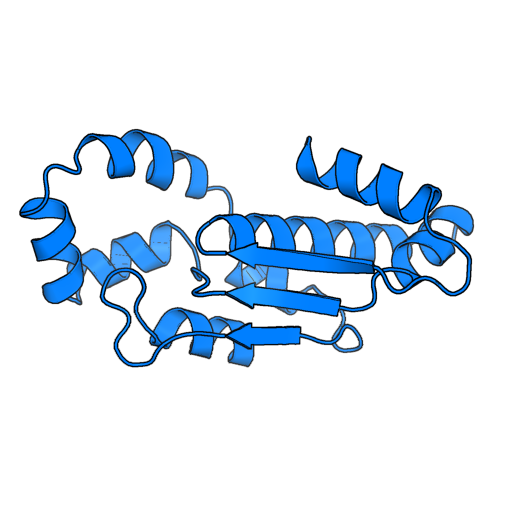 6.632 15.380 -8.111 1.00 54.31 102 PRO A N 1
ATOM 750 C CA . PRO A 1 102 ? 5.815 15.287 -6.898 1.00 54.31 102 PRO A CA 1
ATOM 751 C C . PRO A 1 102 ? 6.036 14.004 -6.093 1.00 54.31 102 PRO A C 1
ATOM 753 O O . PRO A 1 102 ? 5.441 13.861 -5.026 1.00 54.31 102 PRO A O 1
ATOM 756 N N . LEU A 1 103 ? 6.824 13.049 -6.594 1.00 52.53 103 LEU A N 1
ATOM 757 C CA . LEU A 1 103 ? 7.030 11.742 -5.967 1.00 52.53 103 LEU A CA 1
ATOM 758 C C . LEU A 1 103 ? 8.300 11.640 -5.141 1.00 52.53 103 LEU A C 1
ATOM 760 O O . LEU A 1 103 ? 8.480 10.660 -4.418 1.00 52.53 103 LEU A O 1
ATOM 764 N N . ASP A 1 104 ? 9.128 12.677 -5.182 1.00 54.00 104 ASP A N 1
ATOM 765 C CA . ASP A 1 104 ? 10.349 12.802 -4.386 1.00 54.00 104 ASP A CA 1
ATOM 766 C C . ASP A 1 104 ? 10.063 12.802 -2.865 1.00 54.00 104 ASP A C 1
ATOM 768 O O . ASP A 1 104 ? 10.901 12.433 -2.048 1.00 54.00 104 ASP A O 1
ATOM 772 N N . GLN A 1 105 ? 8.826 13.137 -2.475 1.00 56.22 105 GLN A N 1
ATOM 773 C CA . GLN A 1 105 ? 8.333 13.115 -1.088 1.00 56.22 105 GLN A CA 1
ATOM 774 C C . GLN A 1 105 ? 7.868 11.726 -0.595 1.00 56.22 105 GLN A C 1
ATOM 776 O O . GLN A 1 105 ? 7.659 11.535 0.608 1.00 56.22 105 GLN A O 1
ATOM 781 N N . PHE A 1 106 ? 7.696 10.741 -1.486 1.00 56.88 106 PHE A N 1
ATOM 782 C CA . PHE A 1 106 ? 7.167 9.417 -1.139 1.00 56.88 106 PHE A CA 1
ATOM 783 C C . PHE A 1 106 ? 8.292 8.383 -1.020 1.00 56.88 106 PHE A C 1
ATOM 785 O O . PHE A 1 106 ? 8.680 7.701 -1.969 1.00 56.88 106 PHE A O 1
ATOM 792 N N . LYS A 1 107 ? 8.824 8.270 0.197 1.00 65.25 107 LYS A N 1
ATOM 793 C CA . LYS A 1 107 ? 9.808 7.259 0.588 1.00 65.25 107 LYS A CA 1
ATOM 794 C C . LYS A 1 107 ? 9.146 5.925 0.968 1.00 65.25 107 LYS A C 1
ATOM 796 O O . LYS A 1 107 ? 9.125 5.564 2.142 1.00 65.25 107 LYS A O 1
ATOM 801 N N . ASN A 1 108 ? 8.571 5.204 0.004 1.00 60.66 108 ASN A N 1
ATOM 802 C CA . ASN A 1 108 ? 7.788 3.997 0.321 1.00 60.66 108 ASN A CA 1
ATOM 803 C C . ASN A 1 108 ? 8.634 2.893 0.958 1.00 60.66 108 ASN A C 1
ATOM 805 O O . ASN A 1 108 ? 8.148 2.242 1.865 1.00 60.66 108 ASN A O 1
ATOM 809 N N . GLU A 1 109 ? 9.892 2.723 0.539 1.00 63.06 109 GLU A N 1
ATOM 810 C CA . GLU A 1 109 ? 10.820 1.734 1.123 1.00 63.06 109 GLU A CA 1
ATOM 811 C C . GLU A 1 109 ? 11.045 1.963 2.630 1.00 63.06 109 GLU A C 1
ATOM 813 O O . GLU A 1 109 ? 11.104 1.012 3.395 1.00 63.06 109 GLU A O 1
ATOM 818 N N . GLU A 1 110 ? 11.097 3.221 3.082 1.00 66.31 110 GLU A N 1
ATOM 819 C CA . GLU A 1 110 ? 11.224 3.531 4.513 1.00 66.31 110 GLU A CA 1
ATOM 820 C C . GLU A 1 110 ? 9.893 3.353 5.259 1.00 66.31 110 GLU A C 1
ATOM 822 O O . GLU A 1 110 ? 9.898 2.964 6.423 1.00 66.31 110 GLU A O 1
ATOM 827 N N . LYS A 1 111 ? 8.762 3.670 4.616 1.00 70.00 111 LYS A N 1
ATOM 828 C CA . LYS A 1 111 ? 7.431 3.659 5.246 1.00 70.00 111 LYS A CA 1
ATOM 829 C C . LYS A 1 111 ? 6.805 2.273 5.298 1.00 70.00 111 LYS A C 1
ATOM 831 O O . LYS A 1 111 ? 6.055 1.997 6.222 1.00 70.00 111 LYS A O 1
ATOM 836 N N . ILE A 1 112 ? 7.102 1.417 4.325 1.00 70.88 112 ILE A N 1
ATOM 837 C CA . ILE A 1 112 ? 6.521 0.079 4.254 1.00 70.88 112 ILE A CA 1
ATOM 838 C C . ILE A 1 112 ? 7.002 -0.800 5.407 1.00 70.88 112 ILE A C 1
ATOM 840 O O . ILE A 1 112 ? 6.176 -1.438 6.041 1.00 70.88 112 ILE A O 1
ATOM 844 N N . GLY A 1 113 ? 8.283 -0.709 5.777 1.00 71.31 113 GLY A N 1
ATOM 845 C CA . GLY A 1 113 ? 8.825 -1.396 6.954 1.00 71.31 113 GLY A CA 1
ATOM 846 C C . GLY A 1 113 ? 8.411 -0.783 8.299 1.00 71.31 113 GLY A C 1
ATOM 847 O O . GLY A 1 113 ? 8.841 -1.264 9.342 1.00 71.31 113 GLY A O 1
ATOM 848 N N . GLN A 1 114 ? 7.630 0.305 8.294 1.00 72.25 114 GLN A N 1
ATOM 849 C CA . GLN A 1 114 ? 7.014 0.882 9.498 1.00 72.25 114 GLN A CA 1
ATOM 850 C C . GLN A 1 114 ? 5.561 0.430 9.675 1.00 72.25 114 GLN A C 1
ATOM 852 O O . GLN A 1 114 ? 4.957 0.738 10.698 1.00 72.25 114 GLN A O 1
ATOM 857 N N . ILE A 1 115 ? 4.984 -0.249 8.680 1.00 77.56 115 ILE A N 1
ATOM 858 C CA . ILE A 1 115 ? 3.659 -0.847 8.804 1.00 77.56 115 ILE A CA 1
ATOM 859 C C . ILE A 1 115 ? 3.821 -2.120 9.630 1.00 77.56 115 ILE A C 1
ATOM 861 O O . ILE A 1 115 ? 4.700 -2.932 9.351 1.00 77.56 115 ILE A O 1
ATOM 865 N N . ASP A 1 116 ? 2.990 -2.280 10.658 1.00 67.44 116 ASP A N 1
ATOM 866 C CA . ASP A 1 116 ? 3.013 -3.478 11.489 1.00 67.44 116 ASP A CA 1
ATOM 867 C C . ASP A 1 116 ? 2.850 -4.748 10.634 1.00 67.44 116 ASP A C 1
ATOM 869 O O . ASP A 1 116 ? 1.993 -4.833 9.751 1.00 67.44 116 ASP A O 1
ATOM 873 N N . THR A 1 117 ? 3.668 -5.762 10.924 1.00 65.38 117 THR A N 1
ATOM 874 C CA . THR A 1 117 ? 3.725 -7.026 10.163 1.00 65.38 117 THR A CA 1
ATOM 875 C C . THR A 1 117 ? 2.457 -7.882 10.272 1.00 65.38 117 THR A C 1
ATOM 877 O O . THR A 1 117 ? 2.352 -8.924 9.628 1.00 65.38 117 THR A O 1
ATOM 880 N N . ASP A 1 118 ? 1.514 -7.497 11.133 1.00 81.31 118 ASP A N 1
ATOM 881 C CA . ASP A 1 118 ? 0.219 -8.158 11.297 1.00 81.31 118 ASP A CA 1
ATOM 882 C C . ASP A 1 118 ? -0.804 -7.738 10.229 1.00 81.31 118 ASP A C 1
ATOM 884 O O . ASP A 1 118 ? -1.793 -8.447 10.040 1.00 81.31 118 ASP A O 1
ATOM 888 N N . LEU A 1 119 ? -0.555 -6.650 9.489 1.00 89.06 119 LEU A N 1
ATOM 889 C CA . LEU A 1 119 ? -1.391 -6.233 8.370 1.00 89.06 119 LEU A CA 1
ATOM 890 C C . LEU A 1 119 ? -1.091 -7.091 7.121 1.00 89.06 119 LEU A C 1
ATOM 892 O O . LEU A 1 119 ? 0.027 -7.074 6.614 1.00 89.06 119 LEU A O 1
ATOM 896 N N . PRO A 1 120 ? -2.062 -7.820 6.547 1.00 93.38 120 PRO A N 1
ATOM 897 C CA . PRO A 1 120 ? -1.842 -8.578 5.318 1.00 93.38 120 PRO A CA 1
ATOM 898 C C . PRO A 1 120 ? -1.448 -7.687 4.128 1.00 93.38 120 PRO A C 1
ATOM 900 O O . PRO A 1 120 ? -2.133 -6.710 3.818 1.00 93.38 120 PRO A O 1
ATOM 903 N N . LEU A 1 121 ? -0.393 -8.075 3.401 1.00 93.38 121 LEU A N 1
ATOM 904 C CA . LEU A 1 121 ? 0.040 -7.441 2.152 1.00 93.38 121 LEU A CA 1
ATOM 905 C C . LEU A 1 121 ? -0.107 -8.400 0.961 1.00 93.38 121 LEU A C 1
ATOM 907 O O . LEU A 1 121 ? 0.441 -9.503 0.960 1.00 93.38 121 LEU A O 1
ATOM 911 N N . PHE A 1 122 ? -0.773 -7.945 -0.102 1.00 95.12 122 PHE A N 1
ATOM 912 C CA . PHE A 1 122 ? -0.792 -8.607 -1.406 1.00 95.12 122 PHE A CA 1
ATOM 913 C C . PHE A 1 122 ? -0.153 -7.718 -2.478 1.00 95.12 122 PHE A C 1
ATOM 915 O O . PHE A 1 122 ? -0.599 -6.595 -2.708 1.00 95.12 122 PHE A O 1
ATOM 922 N N . VAL A 1 123 ? 0.870 -8.237 -3.165 1.00 93.81 123 VAL A N 1
ATOM 923 C CA . VAL A 1 123 ? 1.547 -7.548 -4.274 1.00 93.81 123 VAL A CA 1
ATOM 924 C C . VAL A 1 123 ? 1.324 -8.312 -5.577 1.00 93.81 123 VAL A C 1
ATOM 926 O O . VAL A 1 123 ? 1.739 -9.463 -5.714 1.00 93.81 123 VAL A O 1
ATOM 929 N N . ALA A 1 124 ? 0.711 -7.654 -6.557 1.00 94.12 124 ALA A N 1
ATOM 930 C CA . ALA A 1 124 ? 0.544 -8.155 -7.914 1.00 94.12 124 ALA A CA 1
ATOM 931 C C . ALA A 1 124 ? 1.458 -7.382 -8.873 1.00 94.12 124 ALA A C 1
ATOM 933 O O . ALA A 1 124 ? 1.321 -6.171 -9.027 1.00 94.12 124 ALA A O 1
ATOM 934 N N . HIS A 1 125 ? 2.388 -8.069 -9.543 1.00 91.25 125 HIS A N 1
ATOM 935 C CA . HIS A 1 125 ? 3.294 -7.445 -10.515 1.00 91.25 125 HIS A CA 1
ATOM 936 C C . HIS A 1 125 ? 3.597 -8.409 -11.662 1.00 91.25 125 HIS A C 1
ATOM 938 O O . HIS A 1 125 ? 4.044 -9.535 -11.438 1.00 91.25 125 HIS A O 1
ATOM 944 N N . ALA A 1 126 ? 3.367 -7.980 -12.904 1.00 87.88 126 ALA A N 1
ATOM 945 C CA . ALA A 1 126 ? 3.693 -8.784 -14.077 1.00 87.88 126 ALA A CA 1
ATOM 946 C C . ALA A 1 126 ? 5.215 -8.878 -14.302 1.00 87.88 126 ALA A C 1
ATOM 948 O O . ALA A 1 126 ? 5.920 -7.873 -14.354 1.00 87.88 126 ALA A O 1
ATOM 949 N N . THR A 1 127 ? 5.733 -10.089 -14.520 1.00 88.00 127 THR A N 1
ATOM 950 C CA . THR A 1 127 ? 7.174 -10.320 -14.762 1.00 88.00 127 THR A CA 1
ATOM 951 C C . THR A 1 127 ? 7.678 -9.728 -16.080 1.00 88.00 127 THR A C 1
ATOM 953 O O . THR A 1 127 ? 8.880 -9.552 -16.262 1.00 88.00 127 THR A O 1
ATOM 956 N N . ASN A 1 128 ? 6.767 -9.416 -17.003 1.00 82.25 128 ASN A N 1
ATOM 957 C CA . ASN A 1 128 ? 7.039 -8.785 -18.291 1.00 82.25 128 ASN A CA 1
ATOM 958 C C . ASN A 1 128 ? 6.506 -7.344 -18.370 1.00 82.25 128 ASN A C 1
ATOM 960 O O . ASN A 1 128 ? 6.311 -6.835 -19.480 1.00 82.25 128 ASN A O 1
ATOM 964 N N . ASP A 1 129 ? 6.239 -6.710 -17.223 1.00 73.06 129 ASP A N 1
ATOM 965 C CA . ASP A 1 129 ? 5.798 -5.321 -17.170 1.00 73.06 129 ASP A CA 1
ATOM 966 C C . ASP A 1 129 ? 6.823 -4.426 -17.880 1.00 73.06 129 ASP A C 1
ATOM 968 O O . ASP A 1 129 ? 8.038 -4.484 -17.679 1.00 73.06 129 ASP A O 1
ATOM 972 N N . LYS A 1 130 ? 6.298 -3.644 -18.817 1.00 69.25 130 LYS A N 1
ATOM 973 C CA . LYS A 1 130 ? 7.060 -2.824 -19.750 1.00 69.25 130 LYS A CA 1
ATOM 974 C C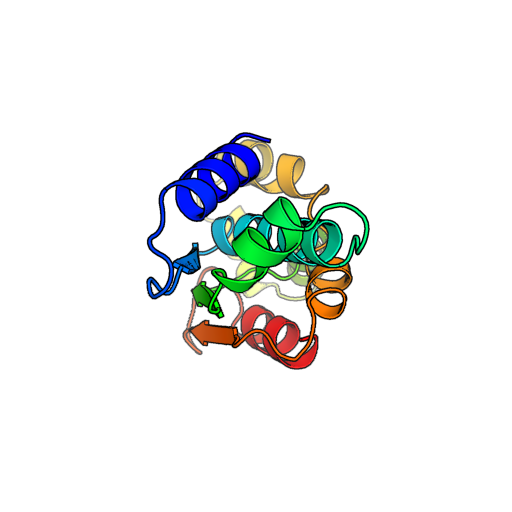 .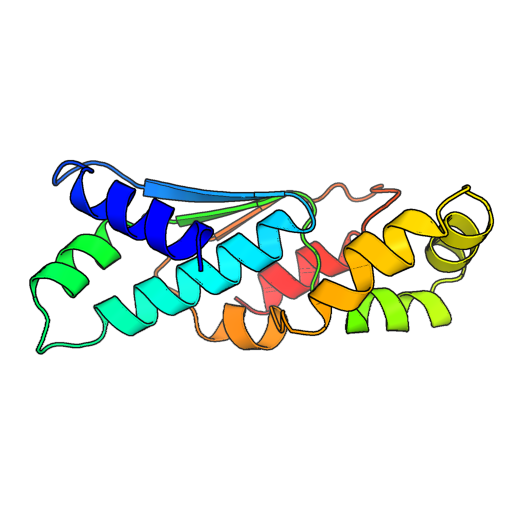 LYS A 1 130 ? 7.250 -1.394 -19.250 1.00 69.25 130 LYS A C 1
ATOM 976 O O . LYS A 1 130 ? 7.963 -0.648 -19.921 1.00 69.25 130 LYS A O 1
ATOM 981 N N . VAL A 1 131 ? 6.570 -1.022 -18.172 1.00 67.06 131 VAL A N 1
ATOM 982 C CA . VAL A 1 131 ? 6.508 0.325 -17.606 1.00 67.06 131 VAL A CA 1
ATOM 983 C C . VAL A 1 131 ? 7.117 0.327 -16.210 1.00 67.06 131 VAL A C 1
ATOM 985 O O . VAL A 1 131 ? 7.923 1.197 -15.920 1.00 67.06 131 VAL A O 1
ATOM 988 N N . VAL A 1 132 ? 6.797 -0.645 -15.360 1.00 70.69 132 VAL A N 1
ATOM 989 C CA . VAL A 1 132 ? 7.371 -0.739 -14.011 1.00 70.69 132 VAL A CA 1
ATOM 990 C C . VAL A 1 132 ? 8.179 -2.022 -13.903 1.00 70.69 132 VAL A C 1
ATOM 992 O O . VAL A 1 132 ? 7.593 -3.096 -14.025 1.00 70.69 132 VAL A O 1
ATOM 995 N N . PRO A 1 133 ? 9.501 -1.970 -13.663 1.00 77.06 133 PRO A N 1
ATOM 996 C CA . PRO A 1 133 ? 10.292 -3.184 -13.514 1.00 77.06 133 PRO A CA 1
ATOM 997 C C . PRO A 1 133 ? 9.748 -4.090 -12.404 1.00 77.06 133 PRO A C 1
ATOM 999 O O . PRO A 1 133 ? 9.477 -3.630 -11.296 1.00 77.06 133 PRO A O 1
ATOM 1002 N N . PHE A 1 134 ? 9.644 -5.392 -12.683 1.00 82.25 134 PHE A N 1
ATOM 1003 C CA . PHE A 1 134 ? 9.173 -6.408 -11.727 1.00 82.25 134 PHE A CA 1
ATOM 1004 C C . PHE A 1 134 ? 9.936 -6.390 -10.391 1.00 82.25 134 PHE A C 1
ATOM 1006 O O . PHE A 1 134 ? 9.371 -6.648 -9.330 1.00 82.25 134 PHE A O 1
ATOM 1013 N N . THR A 1 135 ? 11.213 -6.002 -10.430 1.00 81.00 135 THR A N 1
ATOM 1014 C CA . THR A 1 135 ? 12.071 -5.860 -9.248 1.00 81.00 135 THR A CA 1
ATOM 1015 C C . THR A 1 135 ? 11.528 -4.862 -8.223 1.00 81.00 135 THR A C 1
ATOM 1017 O O . THR A 1 135 ? 11.893 -4.948 -7.052 1.00 81.00 135 THR A O 1
ATOM 1020 N N . HIS A 1 136 ? 10.661 -3.927 -8.622 1.00 81.81 136 HIS A N 1
ATOM 1021 C CA . HIS A 1 136 ? 10.035 -2.985 -7.699 1.00 81.81 136 HIS A CA 1
ATOM 1022 C C . HIS A 1 136 ? 9.020 -3.671 -6.790 1.00 81.81 136 HIS A C 1
ATOM 1024 O O . HIS A 1 136 ? 9.116 -3.529 -5.572 1.00 81.81 136 HIS A O 1
ATOM 1030 N N . GLY A 1 137 ? 8.108 -4.460 -7.365 1.00 83.88 137 GLY A N 1
ATOM 1031 C CA . GLY A 1 137 ? 7.166 -5.272 -6.600 1.00 83.88 137 GLY A CA 1
ATOM 1032 C C . GLY A 1 137 ? 7.876 -6.266 -5.684 1.00 83.88 137 GLY A C 1
ATOM 1033 O O . GLY A 1 137 ? 7.504 -6.384 -4.520 1.00 83.88 137 GLY A O 1
ATOM 1034 N N . GLN A 1 138 ? 8.950 -6.904 -6.168 1.00 86.12 138 GLN A N 1
ATOM 1035 C CA . GLN A 1 138 ? 9.757 -7.819 -5.350 1.00 86.12 138 GLN A CA 1
ATOM 1036 C C . GLN A 1 138 ? 10.350 -7.127 -4.121 1.00 86.12 138 GLN A C 1
ATOM 1038 O O . GLN A 1 138 ? 10.139 -7.583 -3.005 1.00 86.12 138 GLN A O 1
ATOM 1043 N N . LYS A 1 139 ? 11.044 -5.998 -4.306 1.00 83.50 139 LYS A N 1
ATOM 1044 C CA . LYS A 1 139 ? 11.688 -5.296 -3.187 1.00 83.50 139 LYS A CA 1
ATOM 1045 C C . LYS A 1 139 ? 10.679 -4.716 -2.196 1.00 83.50 139 LYS A C 1
ATOM 1047 O O . LYS A 1 139 ? 10.972 -4.686 -1.010 1.00 83.50 139 LYS A O 1
ATOM 1052 N N . ILE A 1 140 ? 9.513 -4.262 -2.665 1.00 82.94 140 ILE A N 1
ATOM 1053 C CA . ILE A 1 140 ? 8.412 -3.818 -1.794 1.00 82.94 140 ILE A CA 1
ATOM 1054 C C . ILE A 1 140 ? 7.960 -4.962 -0.894 1.00 82.94 140 ILE A C 1
ATOM 1056 O O . ILE A 1 140 ? 7.876 -4.779 0.312 1.00 82.94 140 ILE A O 1
ATOM 1060 N N . PHE A 1 141 ? 7.724 -6.137 -1.476 1.00 87.00 141 PHE A N 1
ATOM 1061 C CA . PHE A 1 141 ? 7.318 -7.315 -0.721 1.00 87.00 141 PHE A CA 1
ATOM 1062 C C . PHE A 1 141 ? 8.402 -7.788 0.258 1.00 87.00 141 PHE A C 1
ATOM 1064 O O . PHE A 1 141 ? 8.086 -8.169 1.372 1.00 87.00 141 PHE A O 1
ATOM 1071 N N . GLU A 1 142 ? 9.677 -7.739 -0.134 1.00 85.75 142 GLU A N 1
ATOM 1072 C CA . GLU A 1 142 ? 10.812 -8.122 0.725 1.00 85.75 142 GLU A CA 1
ATOM 1073 C C . GLU A 1 142 ? 11.088 -7.130 1.868 1.00 85.75 142 GLU A C 1
ATOM 1075 O O . GLU A 1 142 ? 11.812 -7.470 2.802 1.00 85.75 142 GLU A O 1
ATOM 1080 N N . SER A 1 143 ? 10.571 -5.901 1.766 1.00 82.12 143 SER A N 1
ATOM 1081 C CA . SER A 1 143 ? 10.776 -4.825 2.749 1.00 82.12 143 SER A CA 1
ATOM 1082 C C . SER A 1 143 ? 9.589 -4.645 3.704 1.00 82.12 143 SER A C 1
ATOM 1084 O O . SER A 1 143 ? 9.661 -3.780 4.577 1.00 82.12 143 SER A O 1
ATOM 1086 N N . PHE A 1 144 ? 8.509 -5.404 3.495 1.00 78.38 144 PHE A N 1
ATOM 1087 C CA . PHE A 1 144 ? 7.364 -5.530 4.396 1.00 78.38 144 PHE A CA 1
ATOM 1088 C C . PHE A 1 144 ? 7.646 -6.633 5.424 1.00 78.38 144 PHE A C 1
ATOM 1090 O O . PHE A 1 144 ? 7.386 -6.403 6.622 1.00 78.38 144 PHE A O 1
#

Mean predicted aligned error: 9.2 Å

Radius of gyration: 16.59 Å; Cα contacts (8 Å, |Δi|>4): 204; chains: 1; bounding box: 41×27×52 Å

Organism: NCBI:txid464258

InterPro domains:
  IPR013094 Alpha/beta hydrolase fold-3 [PF07859] (2-100)
  IPR029058 Alpha/Beta hydrolase fold [G3DSA:3.40.50.1820] (1-144)
  IPR029058 Alpha/Beta hydrolase fold [SSF53474] (2-144)

Secondary structure (DSSP, 8-state):
-HHHHHHHHHHHHS-TTPPEEEEEETHHHHHHHHHHHHHHHHHT-TT-HHHHHHHHTEEEEEEES--S-HHHHHHHHHH-HHHHHHHHHTT-HHHIIIIIGGGTT--HHHHHTTS-TTS-EEEE--TT-SSS-HHHHHHHHHT-

Solvent-accessible surface area (backbone atoms only — not comparable to full-atom values): 7831 Å² total; per-residue (Å²): 104,72,70,48,53,53,48,54,52,49,41,70,67,45,54,100,85,44,77,40,69,44,70,10,53,36,71,40,19,41,53,34,43,55,39,50,28,49,41,50,58,54,24,67,39,82,91,39,64,70,45,28,56,36,34,66,32,52,56,28,42,39,29,34,50,28,54,46,28,39,60,56,55,60,48,46,32,75,76,36,62,71,60,35,50,44,56,69,71,41,100,38,77,61,50,51,62,74,55,39,61,77,27,70,80,46,58,35,66,70,41,38,54,61,34,65,77,85,51,48,78,48,79,49,58,54,87,79,45,88,84,50,61,40,68,28,38,50,52,50,63,75,42,78

pLDDT: mean 75.41, std 16.99, range [43.16, 96.06]

Sequence (144 aa):
GDALAATNWLLAEAGPNDDVFLFGHSLGAALAVDVAAKIRAEGNDEDAAADHENANKLAGLILESPFLSAIRTAMDYKNDAAFGNRLADSSIPELSRNFLEPLDQFKNEEKIGQIDTDLPLFVAHATNDKVVPFTHGQKIFESF

Nearest PDB structures (foldseek):
  7xmj-assembly1_A  TM=5.970E-01  e=2.111E-03  Lactococcus lactis subsp. lactis KF147
  1xqv-assembly1_A  TM=5.951E-01  e=1.498E-02  Thermoplasma acidophilum
  6z69-assembly1_A  TM=4.343E-01  e=2.524E-01  Pseudonocardia thermophila
  9bt4-assembly2_A  TM=4.769E-01  e=3.377E+00  Methanosarcina acetivorans C2A